Protein AF-A0A378BCH2-F1 (afdb_monomer)

Organism: Klebsiella pneumoniae (NCBI:txid573)

Sequence (113 aa):
MVLPQSVQGNIATLRDGAEINDWAHVVLNYPAHKVILHCSMLVAGGSSRFTVHGDKGSVIKARADQQESQLLAGVVPGSADWGQDDDRWLSMMPRCRPTRRLPRRAISASTIC

Structure (mmCIF, N/CA/C/O backbone):
data_AF-A0A378BCH2-F1
#
_entry.id   AF-A0A378BCH2-F1
#
loop_
_atom_site.group_PDB
_atom_site.id
_atom_site.type_symbol
_atom_site.label_atom_id
_atom_site.label_alt_id
_atom_site.label_comp_id
_atom_site.label_asym_id
_atom_site.label_entity_id
_atom_site.label_seq_id
_atom_site.pdbx_PDB_ins_code
_atom_site.Cartn_x
_atom_site.Cartn_y
_atom_site.Cartn_z
_atom_site.occupancy
_atom_site.B_iso_or_equiv
_atom_site.auth_seq_id
_atom_site.auth_comp_id
_atom_site.auth_asym_id
_atom_site.auth_atom_id
_atom_site.pdbx_PDB_model_num
ATOM 1 N N . MET A 1 1 ? 19.287 -4.632 0.135 1.00 61.38 1 MET A N 1
ATOM 2 C CA . MET A 1 1 ? 18.001 -3.907 0.243 1.00 61.38 1 MET A CA 1
ATOM 3 C C . MET A 1 1 ? 18.139 -2.909 1.380 1.00 61.38 1 MET A C 1
ATOM 5 O O . MET A 1 1 ? 18.570 -3.322 2.447 1.00 61.38 1 MET A O 1
ATOM 9 N N . VAL A 1 2 ? 17.902 -1.618 1.141 1.00 80.94 2 VAL A N 1
ATOM 10 C CA . VAL A 1 2 ? 18.081 -0.570 2.166 1.00 80.94 2 VAL A CA 1
ATOM 11 C C . VAL A 1 2 ? 16.784 -0.429 2.965 1.00 80.94 2 VAL A C 1
ATOM 13 O O . VAL A 1 2 ? 15.703 -0.466 2.380 1.00 80.94 2 VAL A O 1
ATOM 16 N N . LEU A 1 3 ? 16.890 -0.302 4.288 1.00 92.56 3 LEU A N 1
ATOM 17 C CA . LEU A 1 3 ? 15.755 -0.062 5.184 1.00 92.56 3 LEU A CA 1
ATOM 18 C C . LEU A 1 3 ? 15.354 1.426 5.175 1.00 92.56 3 LEU A C 1
ATOM 20 O O . LEU A 1 3 ? 16.197 2.281 4.893 1.00 92.56 3 LEU A O 1
ATOM 24 N N . PRO A 1 4 ? 14.089 1.762 5.478 1.00 95.94 4 PRO A N 1
ATOM 25 C CA . PRO A 1 4 ? 13.696 3.153 5.670 1.00 95.94 4 PRO A CA 1
ATOM 26 C C . PRO A 1 4 ? 14.422 3.761 6.881 1.00 95.94 4 PRO A C 1
ATOM 28 O O . PRO A 1 4 ? 14.694 3.075 7.863 1.00 95.94 4 PRO A O 1
ATOM 31 N N . GLN A 1 5 ? 14.704 5.063 6.826 1.00 97.69 5 GLN A N 1
ATOM 32 C CA . GLN A 1 5 ? 15.275 5.829 7.941 1.00 97.69 5 GLN A CA 1
ATOM 33 C C . GLN A 1 5 ? 14.270 6.017 9.080 1.00 97.69 5 GLN A C 1
ATOM 35 O O . GLN A 1 5 ? 14.654 6.090 10.242 1.00 97.69 5 GLN A O 1
ATOM 40 N N . SER A 1 6 ? 12.983 6.118 8.749 1.00 97.81 6 SER A N 1
ATOM 41 C CA . SER A 1 6 ? 11.902 6.154 9.730 1.00 97.81 6 SER A CA 1
ATOM 42 C C . SER A 1 6 ? 10.594 5.650 9.131 1.00 97.81 6 SER A C 1
ATOM 44 O O . SER A 1 6 ? 10.398 5.660 7.911 1.00 97.81 6 SER A O 1
ATOM 46 N N .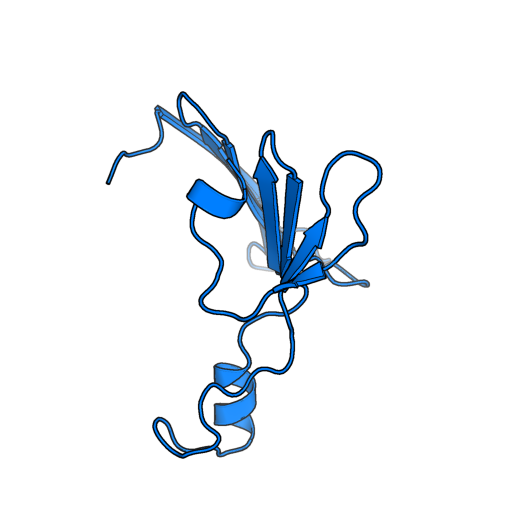 VAL A 1 7 ? 9.692 5.221 10.010 1.00 97.94 7 VAL A N 1
ATOM 47 C CA . VAL A 1 7 ? 8.334 4.796 9.671 1.00 97.94 7 VAL A CA 1
ATOM 48 C C . VAL A 1 7 ? 7.367 5.621 10.507 1.00 97.94 7 VAL A C 1
ATOM 50 O O . VAL A 1 7 ? 7.515 5.703 11.724 1.00 97.94 7 VAL A O 1
ATOM 53 N N . GLN A 1 8 ? 6.396 6.249 9.854 1.00 98.19 8 GLN A N 1
ATOM 54 C CA . GLN A 1 8 ? 5.311 6.987 10.500 1.00 98.19 8 GLN A CA 1
ATOM 55 C C . GLN A 1 8 ? 4.001 6.311 10.124 1.00 98.19 8 GLN A C 1
ATOM 57 O O . GLN A 1 8 ? 3.733 6.138 8.940 1.00 98.19 8 GLN A O 1
ATOM 62 N N . GLY A 1 9 ? 3.206 5.907 11.108 1.00 97.69 9 GLY A N 1
ATOM 63 C CA . GLY A 1 9 ? 1.960 5.185 10.877 1.00 97.69 9 GLY A CA 1
ATOM 64 C C . GLY A 1 9 ? 0.813 5.786 11.669 1.00 97.69 9 GLY A C 1
ATOM 65 O O . GLY A 1 9 ? 0.971 6.093 12.847 1.00 97.69 9 GLY A O 1
ATOM 66 N N . ASN A 1 10 ? -0.336 5.918 11.018 1.00 98.19 10 ASN A N 1
ATOM 67 C CA . ASN A 1 10 ? -1.623 6.124 11.662 1.00 98.19 10 ASN A CA 1
ATOM 68 C C . ASN A 1 10 ? -2.519 4.927 11.323 1.00 98.19 10 ASN A C 1
ATOM 70 O O . ASN A 1 10 ? -2.577 4.505 10.167 1.00 98.19 10 ASN A O 1
ATOM 74 N N . ILE A 1 11 ? -3.176 4.367 12.332 1.00 97.88 11 ILE A N 1
ATOM 75 C CA . ILE A 1 11 ? -4.055 3.204 12.229 1.00 97.88 11 ILE A CA 1
ATOM 76 C C . ILE A 1 11 ? -5.330 3.562 12.984 1.00 97.88 11 ILE A C 1
ATOM 78 O O . ILE A 1 11 ? -5.254 4.112 14.082 1.00 97.88 11 ILE A O 1
ATOM 82 N N . ALA A 1 12 ? -6.483 3.273 12.390 1.00 97.75 12 ALA A N 1
ATOM 83 C CA . ALA A 1 12 ? -7.767 3.643 12.957 1.00 97.75 12 ALA A CA 1
ATOM 84 C C . ALA A 1 12 ? -8.855 2.610 12.646 1.00 97.75 12 ALA A C 1
ATOM 86 O O . ALA A 1 12 ? -8.750 1.818 11.704 1.00 97.75 12 ALA A O 1
ATOM 87 N N . THR A 1 13 ? -9.922 2.694 13.435 1.00 98.19 13 THR A N 1
ATOM 88 C CA . THR A 1 13 ? -11.209 2.040 13.206 1.00 98.19 13 THR A CA 1
ATOM 89 C C . THR A 1 13 ? -12.216 3.132 12.867 1.00 98.19 13 THR A C 1
ATOM 91 O O . THR A 1 13 ? -12.484 3.990 13.708 1.00 98.19 13 THR A O 1
ATOM 94 N N . LEU A 1 14 ? -12.710 3.158 11.628 1.00 97.19 14 LEU A N 1
ATOM 95 C CA . LEU A 1 14 ? -13.516 4.266 11.103 1.00 97.19 14 LEU A CA 1
ATOM 96 C C . LEU A 1 14 ? -14.947 3.886 10.721 1.00 97.19 14 LEU A C 1
ATOM 98 O O . LEU A 1 14 ? -15.805 4.768 10.704 1.00 97.19 14 LEU A O 1
ATOM 102 N N . ARG A 1 15 ? -15.233 2.623 10.379 1.00 96.75 15 ARG A N 1
ATOM 103 C CA . ARG A 1 15 ? -16.620 2.201 10.131 1.00 96.75 15 ARG A CA 1
ATOM 104 C C . ARG A 1 15 ? -17.404 2.158 11.437 1.00 96.75 15 ARG A C 1
ATOM 106 O O . ARG A 1 15 ? -16.884 1.754 12.475 1.00 96.75 15 ARG A O 1
ATOM 113 N N . ASP A 1 16 ? -18.679 2.518 11.350 1.00 96.38 16 ASP A N 1
ATOM 114 C CA . ASP A 1 16 ? -19.597 2.373 12.475 1.00 96.38 16 ASP A CA 1
ATOM 115 C C . ASP A 1 16 ? -19.730 0.895 12.873 1.00 96.38 16 ASP A C 1
ATOM 117 O O . ASP A 1 16 ? -19.829 0.014 12.014 1.00 96.38 16 ASP A O 1
ATOM 121 N N . GLY A 1 17 ? -19.665 0.627 14.176 1.00 96.31 17 GLY A N 1
ATOM 122 C CA . GLY A 1 17 ? -19.687 -0.725 14.736 1.00 96.31 17 GLY A CA 1
ATOM 123 C C . GLY A 1 17 ? -18.485 -1.619 14.395 1.00 96.31 17 GLY A C 1
ATOM 124 O O . GLY A 1 17 ? -18.553 -2.820 14.646 1.00 96.31 17 GLY A O 1
ATOM 125 N N . ALA A 1 18 ? -17.392 -1.101 13.820 1.00 95.44 18 ALA A N 1
ATOM 126 C CA . ALA A 1 18 ? -16.216 -1.929 13.556 1.00 95.44 18 ALA A CA 1
ATOM 127 C C . ALA A 1 18 ? -15.463 -2.294 14.848 1.00 95.44 18 ALA A C 1
ATOM 129 O O . ALA A 1 18 ? -15.164 -1.446 15.683 1.00 95.44 18 ALA A O 1
ATOM 130 N N . GLU A 1 19 ? -15.112 -3.574 14.978 1.00 96.56 19 GLU A N 1
ATOM 131 C CA . GLU A 1 19 ? -14.384 -4.118 16.138 1.00 96.56 19 GLU A CA 1
ATOM 132 C C . GLU A 1 19 ? -12.866 -4.200 15.911 1.00 96.56 19 GLU A C 1
ATOM 134 O O . GLU A 1 19 ? -12.094 -4.408 16.847 1.00 96.56 19 GLU A O 1
ATOM 139 N N . ILE A 1 20 ? -12.424 -4.038 14.662 1.00 96.56 20 ILE A N 1
ATOM 140 C CA . ILE A 1 20 ? -11.021 -4.126 14.249 1.00 96.56 20 ILE A CA 1
ATOM 141 C C . ILE A 1 20 ? -10.630 -2.921 13.397 1.00 96.56 20 ILE A C 1
ATOM 143 O O . ILE A 1 20 ? -11.474 -2.331 12.720 1.00 96.56 20 ILE A O 1
ATOM 147 N N . ASN A 1 21 ? -9.332 -2.609 13.391 1.00 97.12 21 ASN A N 1
ATOM 148 C CA . ASN A 1 21 ? -8.772 -1.563 12.539 1.00 97.12 21 ASN A CA 1
ATOM 149 C C . ASN A 1 21 ? -9.099 -1.842 11.067 1.00 97.12 21 ASN A C 1
ATOM 151 O O . ASN A 1 21 ? -8.818 -2.924 10.550 1.00 97.12 21 ASN A O 1
ATOM 155 N N . ASP A 1 22 ? -9.648 -0.845 10.388 1.00 96.75 22 ASP A N 1
ATOM 156 C CA . ASP A 1 22 ? -10.100 -0.930 8.997 1.00 96.75 22 ASP A CA 1
ATOM 157 C C . ASP A 1 22 ? -9.534 0.192 8.116 1.00 96.75 22 ASP A C 1
ATOM 159 O O . ASP A 1 22 ? -9.889 0.327 6.939 1.00 96.75 22 ASP A O 1
ATOM 163 N N . TRP A 1 23 ? -8.621 0.976 8.687 1.00 97.75 23 TRP A N 1
ATOM 164 C CA . TRP A 1 23 ? -7.941 2.079 8.040 1.00 97.75 23 TRP A CA 1
ATOM 165 C C . TRP A 1 23 ? -6.484 2.159 8.501 1.00 97.75 23 TRP A C 1
ATOM 167 O O . TRP A 1 23 ? -6.186 2.071 9.696 1.00 97.75 23 TRP A O 1
ATOM 177 N N . ALA A 1 24 ? -5.564 2.373 7.559 1.00 98.00 24 ALA A N 1
ATOM 178 C CA . ALA A 1 24 ? -4.180 2.698 7.876 1.00 98.00 24 ALA A CA 1
ATOM 179 C C . ALA A 1 24 ? -3.544 3.632 6.840 1.00 98.00 24 ALA A C 1
ATOM 181 O O . ALA A 1 24 ? -3.816 3.573 5.636 1.00 98.00 24 ALA A O 1
ATOM 182 N N . HIS A 1 25 ? -2.630 4.471 7.314 1.00 98.06 25 HIS A N 1
ATOM 183 C CA . HIS A 1 25 ? -1.771 5.314 6.496 1.00 98.06 25 HIS A CA 1
ATOM 184 C C . HIS A 1 25 ? -0.350 5.274 7.051 1.00 98.06 25 HIS A C 1
ATOM 186 O O . HIS A 1 25 ? -0.101 5.714 8.173 1.00 98.06 25 HIS A O 1
ATOM 192 N N . VAL A 1 26 ? 0.581 4.736 6.268 1.00 98.38 26 VAL A N 1
ATOM 193 C CA . VAL A 1 26 ? 1.968 4.521 6.680 1.00 98.38 26 VAL A CA 1
ATOM 194 C C . VAL A 1 26 ? 2.911 5.164 5.675 1.00 98.38 26 VAL A C 1
ATOM 196 O O . VAL A 1 26 ? 2.867 4.863 4.485 1.00 98.38 26 VAL A O 1
ATOM 199 N N . VAL A 1 27 ?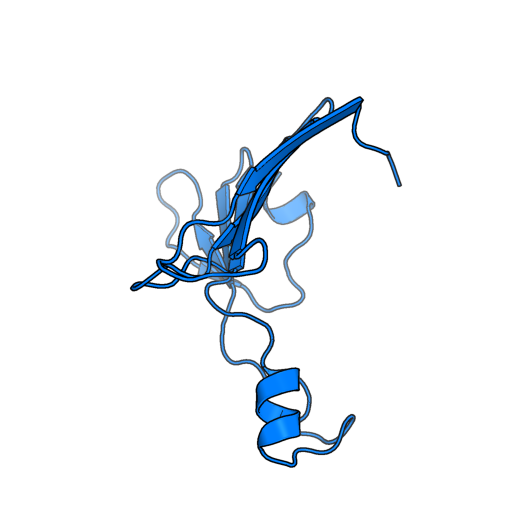 3.800 6.018 6.166 1.00 98.25 27 VAL A N 1
ATOM 200 C CA . VAL A 1 27 ? 4.855 6.667 5.391 1.00 98.25 27 VAL A CA 1
ATOM 201 C C . VAL A 1 27 ? 6.198 6.058 5.777 1.00 98.25 27 VAL A C 1
ATOM 203 O O . VAL A 1 27 ? 6.633 6.150 6.927 1.00 98.25 27 VAL A O 1
ATOM 206 N N . LEU A 1 28 ? 6.871 5.450 4.802 1.00 97.88 28 LEU A N 1
ATOM 207 C CA . LEU A 1 28 ? 8.247 4.981 4.926 1.00 97.88 28 LEU A CA 1
ATOM 208 C C . LEU A 1 28 ? 9.185 6.035 4.333 1.00 97.88 28 LEU A C 1
ATOM 210 O O . LEU A 1 28 ? 9.124 6.371 3.144 1.00 97.88 28 LEU A O 1
ATOM 214 N N . ASN A 1 29 ? 10.064 6.563 5.177 1.00 97.25 29 ASN A N 1
ATOM 215 C CA . ASN A 1 29 ? 10.988 7.623 4.817 1.00 97.25 29 ASN A CA 1
ATOM 216 C C . ASN A 1 29 ? 12.322 7.043 4.353 1.00 97.25 29 ASN A C 1
ATOM 218 O O . ASN A 1 29 ? 13.093 6.552 5.171 1.00 97.25 29 ASN A O 1
ATOM 222 N N . TYR A 1 30 ? 12.632 7.166 3.064 1.00 96.25 30 TYR A N 1
ATOM 223 C CA . TYR A 1 30 ? 13.972 6.907 2.536 1.00 96.25 30 TYR A CA 1
ATOM 224 C C . TYR A 1 30 ? 14.704 8.235 2.273 1.00 96.25 30 TYR A C 1
ATOM 226 O O . TYR A 1 30 ? 14.047 9.284 2.201 1.00 96.25 30 TYR A O 1
ATOM 234 N N . PRO A 1 31 ? 16.043 8.211 2.104 1.00 94.88 31 PRO A N 1
ATOM 235 C CA . PRO A 1 31 ? 16.812 9.418 1.802 1.00 94.88 31 PRO A CA 1
ATOM 236 C C . PRO A 1 31 ? 16.417 10.074 0.472 1.00 94.88 31 PRO A C 1
ATOM 238 O O . PRO A 1 31 ? 16.316 11.291 0.392 1.00 94.88 31 PRO A O 1
ATOM 241 N N . ALA A 1 32 ? 16.181 9.265 -0.568 1.00 93.06 32 ALA A N 1
ATOM 242 C CA . ALA A 1 32 ? 15.970 9.741 -1.942 1.00 93.06 32 ALA A CA 1
ATOM 243 C C . ALA A 1 32 ? 14.517 9.634 -2.437 1.00 93.06 32 ALA A C 1
ATOM 245 O O . ALA A 1 32 ? 14.203 10.107 -3.523 1.00 93.06 32 ALA A O 1
ATOM 246 N N . HIS A 1 33 ? 13.633 8.978 -1.683 1.00 94.25 33 HIS A N 1
ATOM 247 C CA . HIS A 1 33 ? 12.233 8.796 -2.063 1.00 94.25 33 HIS A CA 1
ATOM 248 C C . HIS A 1 33 ? 11.356 8.556 -0.832 1.00 94.25 33 HIS A C 1
ATOM 250 O O . HIS A 1 33 ? 11.844 8.374 0.285 1.00 94.25 33 HIS A O 1
ATOM 256 N N . LYS A 1 34 ? 10.040 8.553 -1.037 1.00 96.19 34 LYS A N 1
ATOM 257 C CA . LYS A 1 34 ? 9.044 8.236 -0.012 1.00 96.19 34 LYS A CA 1
ATOM 258 C C . LYS A 1 34 ? 8.141 7.131 -0.528 1.00 96.19 34 LYS A C 1
ATOM 260 O O . LYS A 1 34 ? 7.801 7.119 -1.708 1.00 96.19 34 LYS A O 1
ATOM 265 N N . VAL A 1 35 ? 7.760 6.219 0.358 1.00 97.12 35 VAL A N 1
ATOM 266 C CA . VAL A 1 35 ? 6.765 5.185 0.061 1.00 97.12 35 VAL A CA 1
ATOM 267 C C . VAL A 1 35 ? 5.588 5.394 0.995 1.00 97.12 35 VAL A C 1
ATOM 269 O O . VAL A 1 35 ? 5.773 5.494 2.205 1.00 97.12 35 VAL A O 1
ATOM 272 N N . ILE A 1 36 ? 4.388 5.474 0.428 1.00 97.62 36 ILE A N 1
ATOM 273 C CA . ILE A 1 36 ? 3.145 5.625 1.179 1.00 97.62 36 ILE A CA 1
ATOM 274 C C . ILE A 1 36 ? 2.332 4.352 0.979 1.00 97.62 36 ILE A C 1
ATOM 276 O O . ILE A 1 36 ? 2.015 3.981 -0.152 1.00 97.62 36 ILE A O 1
ATOM 280 N N . LEU A 1 37 ? 2.010 3.683 2.079 1.00 97.19 37 LEU A N 1
ATOM 281 C CA . LEU A 1 37 ? 1.087 2.559 2.117 1.00 97.19 37 LEU A CA 1
ATOM 282 C C . LEU A 1 37 ? -0.224 3.055 2.712 1.00 97.19 37 LEU A C 1
ATOM 284 O O . LEU A 1 37 ? -0.242 3.624 3.802 1.00 97.19 37 LEU A O 1
ATOM 288 N N . HIS A 1 38 ? -1.317 2.848 1.991 1.00 96.31 38 HIS A N 1
ATOM 289 C CA . HIS A 1 38 ? -2.637 3.262 2.435 1.00 96.31 38 HIS A CA 1
ATOM 290 C C . HIS A 1 38 ? -3.649 2.145 2.207 1.00 96.31 38 HIS A C 1
ATOM 292 O O . HIS A 1 38 ? -3.675 1.540 1.133 1.00 96.31 38 HIS A O 1
ATOM 298 N N . CYS A 1 39 ? -4.483 1.891 3.209 1.00 94.69 39 CYS A N 1
ATOM 299 C CA . CYS A 1 39 ? -5.638 1.014 3.103 1.00 94.69 39 CYS A CA 1
ATOM 300 C C . CYS A 1 39 ? -6.826 1.618 3.854 1.00 94.69 39 CYS A C 1
ATOM 302 O O . CYS A 1 39 ? -6.665 2.343 4.836 1.00 94.69 39 CYS A O 1
ATOM 304 N N . SER A 1 40 ? -8.024 1.341 3.351 1.00 95.69 40 SER A N 1
ATOM 305 C CA . SER A 1 40 ? -9.277 1.795 3.940 1.00 95.69 40 SER A CA 1
ATOM 306 C C . SER A 1 40 ? -10.417 0.925 3.424 1.00 95.69 40 SER A C 1
ATOM 308 O O . SER A 1 40 ? -10.464 0.610 2.234 1.00 95.69 40 SER A O 1
ATOM 310 N N . MET A 1 41 ? -11.348 0.565 4.306 1.00 94.81 41 MET A N 1
ATOM 311 C CA . MET A 1 41 ? -12.594 -0.122 3.940 1.00 94.81 41 MET A CA 1
ATOM 312 C C . MET A 1 41 ? -13.723 0.841 3.524 1.00 94.81 41 MET A C 1
ATOM 314 O O . MET A 1 41 ? -14.827 0.395 3.226 1.00 94.81 41 MET A O 1
ATOM 318 N N . LEU A 1 42 ? -13.462 2.153 3.479 1.00 93.56 42 LEU A N 1
ATOM 319 C CA . LEU A 1 42 ? -14.431 3.207 3.143 1.00 93.56 42 LEU A CA 1
ATOM 320 C C . LEU A 1 42 ? -14.076 3.948 1.837 1.00 93.56 42 LEU A C 1
ATOM 322 O O . LEU A 1 42 ? -14.241 5.161 1.730 1.00 93.56 42 LEU A O 1
ATOM 326 N N . VAL A 1 43 ? -13.561 3.237 0.827 1.00 90.69 43 VAL A N 1
ATOM 327 C CA . VAL A 1 43 ? -13.149 3.824 -0.466 1.00 90.69 43 VAL A CA 1
ATOM 328 C C . VAL A 1 43 ? -14.141 3.460 -1.574 1.00 90.69 43 VAL A C 1
ATOM 330 O O . VAL A 1 43 ? -13.959 2.476 -2.285 1.00 90.69 43 VAL A O 1
ATOM 333 N N . ALA A 1 44 ? -15.186 4.274 -1.752 1.00 87.56 44 ALA A N 1
ATOM 334 C CA . ALA A 1 44 ? -16.278 3.985 -2.692 1.00 87.56 44 ALA A CA 1
ATOM 335 C C . ALA A 1 44 ? -15.845 3.907 -4.173 1.00 87.56 44 ALA A C 1
ATOM 337 O O . ALA A 1 44 ? -16.350 3.078 -4.921 1.00 87.56 44 ALA A O 1
ATOM 338 N N . GLY A 1 45 ? -14.907 4.758 -4.602 1.00 79.62 45 GLY A N 1
ATOM 339 C CA . GLY A 1 45 ? -14.422 4.809 -5.992 1.00 79.62 45 GLY A CA 1
ATOM 340 C C . GLY A 1 45 ? -13.203 3.928 -6.282 1.00 79.62 45 GLY A C 1
ATOM 341 O O . GLY A 1 45 ? -12.656 3.990 -7.382 1.00 79.62 45 GLY A O 1
ATOM 342 N N . GLY A 1 46 ? -12.746 3.150 -5.296 1.00 82.38 46 GLY A N 1
ATOM 343 C CA . GLY A 1 46 ? -11.433 2.508 -5.328 1.00 82.38 46 GLY A CA 1
ATOM 344 C C . GLY A 1 46 ? -10.267 3.509 -5.327 1.00 82.38 46 GLY A C 1
ATOM 345 O O . GLY A 1 46 ? -10.440 4.727 -5.270 1.00 82.38 46 GLY A O 1
ATOM 346 N N . SER A 1 47 ? -9.049 2.980 -5.370 1.00 86.69 47 SER A N 1
ATOM 347 C CA . SER A 1 47 ? -7.817 3.753 -5.528 1.00 86.69 47 SER A CA 1
ATOM 348 C C . SER A 1 47 ? -6.858 3.003 -6.447 1.00 86.69 47 SER A C 1
ATOM 350 O O . SER A 1 47 ? -6.934 1.780 -6.575 1.00 86.69 47 SER A O 1
ATOM 352 N N . SER A 1 48 ? -5.952 3.730 -7.106 1.00 90.38 48 SER A N 1
ATOM 353 C CA . SER A 1 48 ? -4.884 3.093 -7.878 1.00 90.38 48 SER A CA 1
ATOM 354 C C . SER A 1 48 ? -4.070 2.175 -6.972 1.00 90.38 48 SER A C 1
ATOM 356 O O . SER A 1 48 ? -3.521 2.625 -5.966 1.00 90.38 48 SER A O 1
ATOM 358 N N . ARG A 1 49 ? -3.941 0.900 -7.351 1.00 91.69 49 ARG A 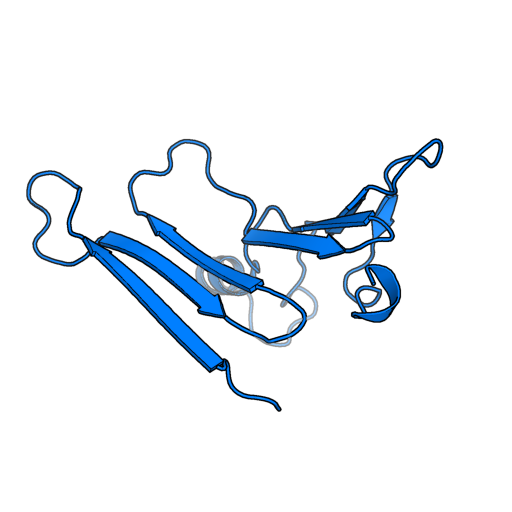N 1
ATOM 359 C CA . ARG A 1 49 ? -3.165 -0.083 -6.587 1.00 91.69 49 ARG A CA 1
ATOM 360 C C . ARG A 1 49 ? -1.713 0.340 -6.376 1.00 91.69 49 ARG A C 1
ATOM 362 O O . ARG A 1 49 ? -1.167 0.092 -5.298 1.00 91.69 49 ARG A O 1
ATOM 369 N N . PHE A 1 50 ? -1.106 0.933 -7.404 1.00 92.19 50 PHE A N 1
ATOM 370 C CA . PHE A 1 50 ? 0.227 1.521 -7.343 1.00 92.19 50 PHE A CA 1
ATOM 371 C C . PHE A 1 50 ? 0.278 2.818 -8.136 1.00 92.19 50 PHE A C 1
ATOM 373 O O . PHE A 1 50 ? -0.177 2.873 -9.279 1.00 92.19 50 PHE A O 1
ATOM 380 N N . THR A 1 51 ? 0.931 3.814 -7.554 1.00 93.38 51 THR A N 1
ATOM 381 C CA . THR A 1 51 ? 1.294 5.058 -8.223 1.00 93.38 51 THR A CA 1
ATOM 382 C C . THR A 1 51 ? 2.746 5.358 -7.888 1.00 93.38 51 THR A C 1
ATOM 384 O O . THR A 1 51 ? 3.113 5.420 -6.716 1.00 93.38 51 THR A O 1
ATOM 387 N N . VAL A 1 52 ? 3.577 5.520 -8.912 1.00 93.94 52 VAL A N 1
ATOM 388 C CA . VAL A 1 52 ? 4.998 5.841 -8.767 1.00 93.94 52 VAL A CA 1
ATOM 389 C C . VAL A 1 52 ? 5.283 7.095 -9.570 1.00 93.94 52 VAL A C 1
ATOM 391 O O . VAL A 1 52 ? 4.941 7.163 -10.749 1.00 93.94 52 VAL A O 1
ATOM 394 N N . HIS A 1 53 ? 5.919 8.071 -8.937 1.00 92.75 53 HIS A N 1
ATOM 395 C CA . HIS A 1 53 ? 6.331 9.318 -9.564 1.00 92.75 53 HIS A CA 1
ATOM 396 C C . HIS A 1 53 ? 7.854 9.420 -9.531 1.00 92.75 53 HIS A C 1
ATOM 398 O O . HIS A 1 53 ? 8.470 9.161 -8.499 1.00 92.75 53 HIS A O 1
ATOM 404 N N . GLY A 1 54 ? 8.436 9.815 -10.654 1.00 89.56 54 GLY A N 1
ATOM 405 C CA . GLY A 1 54 ? 9.839 10.177 -10.785 1.00 89.56 54 GLY A CA 1
ATOM 406 C C . GLY A 1 54 ? 9.984 11.442 -11.622 1.00 89.56 54 GLY A C 1
ATOM 407 O O . GLY A 1 54 ? 9.004 12.028 -12.088 1.00 89.56 54 GLY A O 1
ATOM 408 N N . ASP A 1 55 ? 11.221 11.872 -11.812 1.00 86.38 55 ASP A N 1
ATOM 409 C CA . ASP A 1 55 ? 11.571 13.065 -12.585 1.00 86.38 55 ASP A CA 1
ATOM 410 C C . ASP A 1 55 ? 11.187 12.948 -14.074 1.00 86.38 55 ASP A C 1
ATOM 412 O O . ASP A 1 55 ? 10.850 13.947 -14.713 1.00 86.38 55 ASP A O 1
ATOM 416 N N . LYS A 1 56 ? 11.175 11.727 -14.623 1.00 85.56 56 LYS A N 1
ATOM 417 C CA . LYS A 1 56 ? 10.857 11.439 -16.033 1.00 85.56 56 LYS A CA 1
ATOM 418 C C . LYS A 1 56 ? 9.405 11.054 -16.279 1.00 85.56 56 LYS A C 1
ATOM 420 O O . LYS A 1 56 ? 9.023 10.837 -17.432 1.00 85.56 56 LYS A O 1
ATOM 425 N N . GLY A 1 57 ? 8.577 10.985 -15.239 1.00 8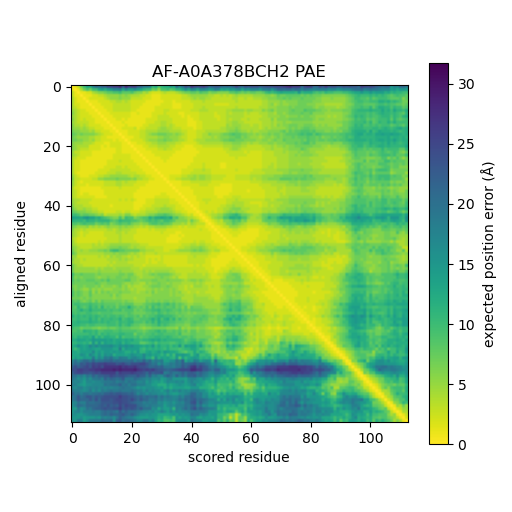7.75 57 GLY A N 1
ATOM 426 C CA . GLY A 1 57 ? 7.152 10.728 -15.388 1.00 87.75 57 GLY A CA 1
ATOM 427 C C . GLY A 1 57 ? 6.524 9.966 -14.238 1.00 87.75 57 GLY A C 1
ATOM 428 O O . GLY A 1 57 ? 7.052 9.866 -13.138 1.00 87.75 57 GLY A O 1
ATOM 429 N N . SER A 1 58 ? 5.326 9.460 -14.494 1.00 88.06 58 SER A N 1
ATOM 430 C CA . SER A 1 58 ? 4.515 8.732 -13.528 1.00 88.06 58 SER A CA 1
ATOM 431 C C . SER A 1 58 ? 4.029 7.423 -14.118 1.00 88.06 58 SER A C 1
ATOM 433 O O . SER A 1 58 ? 3.742 7.344 -15.313 1.00 88.06 58 SER A O 1
ATOM 435 N N . VAL A 1 59 ? 3.914 6.405 -13.276 1.00 90.25 59 VAL A N 1
ATOM 436 C CA . VAL A 1 59 ? 3.368 5.103 -13.642 1.00 90.25 59 VAL A CA 1
ATOM 437 C C . VAL A 1 59 ? 2.262 4.719 -12.671 1.00 90.25 59 VAL A C 1
ATOM 439 O O . VAL A 1 59 ? 2.436 4.813 -11.459 1.00 90.25 59 VAL A O 1
ATOM 442 N N . ILE A 1 60 ? 1.124 4.294 -13.218 1.00 90.12 60 ILE A N 1
ATOM 443 C CA . ILE A 1 60 ? -0.076 3.930 -12.463 1.00 90.12 60 ILE A CA 1
ATOM 444 C C . ILE A 1 60 ? -0.489 2.497 -12.821 1.00 90.12 60 ILE A C 1
ATOM 446 O O . ILE A 1 60 ? -0.651 2.178 -14.002 1.00 90.12 60 ILE A O 1
ATOM 450 N N . LYS A 1 61 ? -0.696 1.650 -11.807 1.00 88.94 61 LYS A N 1
ATOM 451 C CA . LYS A 1 61 ? -1.487 0.409 -11.898 1.00 88.94 61 LYS A CA 1
ATOM 452 C C . LYS A 1 61 ? -2.810 0.660 -11.210 1.00 88.94 61 LYS A C 1
ATOM 454 O O . LYS A 1 61 ? -2.821 1.012 -10.031 1.00 88.94 61 LYS A O 1
ATOM 459 N N . ALA A 1 62 ? -3.905 0.468 -11.931 1.00 88.31 62 ALA A N 1
ATOM 460 C CA . ALA A 1 62 ? -5.227 0.733 -11.391 1.00 88.31 62 ALA A CA 1
ATOM 461 C C . ALA A 1 62 ? -5.675 -0.395 -10.454 1.00 88.31 62 ALA A C 1
ATOM 463 O O . ALA A 1 62 ? -6.065 -0.133 -9.321 1.00 88.31 62 ALA A O 1
ATOM 464 N N . ARG A 1 63 ? -5.571 -1.649 -10.900 1.00 87.62 63 ARG A N 1
ATOM 465 C CA . ARG A 1 63 ? -6.171 -2.821 -10.249 1.00 87.62 63 ARG A CA 1
ATOM 466 C C . ARG A 1 63 ? -5.141 -3.690 -9.530 1.00 87.62 63 ARG A C 1
ATOM 468 O O . ARG A 1 63 ? -3.958 -3.712 -9.883 1.00 87.62 63 ARG A O 1
ATOM 475 N N . ALA A 1 64 ? -5.602 -4.429 -8.525 1.00 86.25 64 ALA A N 1
ATOM 476 C CA . ALA A 1 64 ? -4.831 -5.507 -7.913 1.00 86.25 64 ALA A CA 1
ATOM 477 C C . ALA A 1 64 ? -4.534 -6.633 -8.924 1.00 86.25 64 ALA A C 1
ATOM 479 O O . ALA A 1 64 ? -5.052 -6.635 -10.042 1.00 86.25 64 ALA A O 1
ATOM 480 N N . ASP A 1 65 ? -3.653 -7.552 -8.537 1.00 86.88 65 ASP A N 1
ATOM 481 C CA . ASP A 1 65 ? -3.415 -8.774 -9.304 1.00 86.88 65 ASP A CA 1
ATOM 482 C C . ASP A 1 65 ? -4.668 -9.671 -9.268 1.00 86.88 65 ASP A C 1
ATOM 484 O O . ASP A 1 65 ? -5.387 -9.701 -8.271 1.00 86.88 65 ASP A O 1
ATOM 488 N N . GLN A 1 66 ? -4.951 -10.361 -10.374 1.00 88.69 66 GLN A N 1
ATOM 489 C CA . GLN A 1 66 ? -6.192 -11.120 -10.556 1.00 88.69 66 GLN A CA 1
ATOM 490 C C . GLN A 1 66 ? -6.117 -12.562 -10.039 1.00 88.69 66 GLN A C 1
ATOM 492 O O . GLN A 1 66 ? -7.120 -13.265 -10.111 1.00 88.69 66 GLN A O 1
ATOM 497 N N . GLN A 1 67 ? -4.971 -13.029 -9.533 1.00 88.88 67 GLN A N 1
ATOM 498 C CA . GLN A 1 67 ? -4.782 -14.427 -9.126 1.00 88.88 67 GLN A CA 1
ATOM 499 C C . GLN A 1 67 ? -5.759 -14.857 -8.030 1.00 88.88 67 GLN A C 1
ATOM 501 O O . GLN A 1 67 ? -6.276 -15.966 -8.085 1.00 88.88 67 GLN A O 1
ATOM 506 N N . GLU A 1 68 ? -6.070 -13.987 -7.067 1.00 88.56 68 GLU A N 1
ATOM 507 C CA . GLU A 1 68 ? -7.0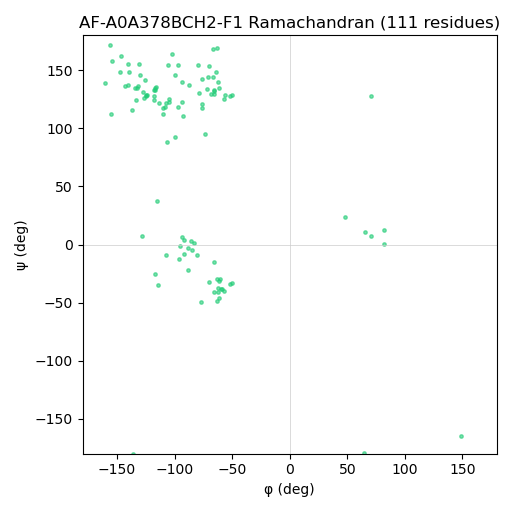73 -14.292 -6.038 1.00 88.56 68 GLU A CA 1
ATOM 5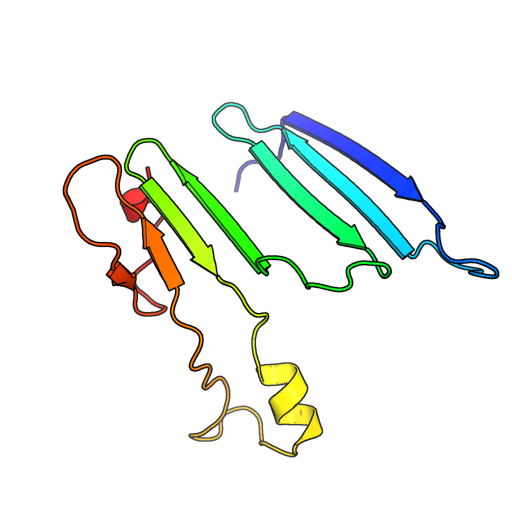08 C C . GLU A 1 68 ? -8.466 -14.493 -6.658 1.00 88.56 68 GLU A C 1
ATOM 510 O O . GLU A 1 68 ? -9.102 -15.522 -6.435 1.00 88.56 68 GLU A O 1
ATOM 515 N N . SER A 1 69 ? -8.904 -13.574 -7.524 1.00 89.56 69 SER A N 1
ATOM 516 C CA . SER A 1 69 ? -10.157 -13.707 -8.282 1.00 89.56 69 SER A CA 1
ATOM 517 C C . SER A 1 69 ? -10.175 -14.965 -9.159 1.00 89.56 69 SER A C 1
ATOM 519 O O . SER A 1 69 ? -11.202 -15.626 -9.283 1.00 89.56 69 SER A O 1
ATOM 521 N N . GLN A 1 70 ? -9.037 -15.314 -9.761 1.00 91.81 70 GLN A N 1
ATOM 522 C CA . GLN A 1 70 ? -8.860 -16.513 -10.579 1.00 91.81 70 GLN A CA 1
ATOM 523 C C . GLN A 1 70 ? -8.983 -17.793 -9.751 1.00 91.81 70 GLN A C 1
ATOM 525 O O . GLN A 1 70 ? -9.649 -18.725 -10.195 1.00 91.81 70 GLN A O 1
ATOM 530 N N . LEU A 1 71 ? -8.417 -17.830 -8.540 1.00 92.94 71 LEU A N 1
ATOM 531 C CA . LEU A 1 71 ? -8.596 -18.950 -7.610 1.00 92.94 71 LEU A CA 1
ATOM 532 C C . LEU A 1 71 ? -10.060 -19.116 -7.220 1.00 92.94 71 LEU A C 1
ATOM 534 O O . LEU A 1 71 ? -10.576 -20.229 -7.264 1.00 92.94 71 LEU A O 1
ATOM 538 N N . LEU A 1 72 ? -10.739 -18.015 -6.887 1.00 91.56 72 LEU A N 1
ATOM 539 C CA . LEU A 1 72 ? -12.170 -18.031 -6.571 1.00 91.56 72 LEU A CA 1
ATOM 540 C C . LEU A 1 72 ? -13.015 -18.514 -7.762 1.00 91.56 72 LEU A C 1
ATOM 542 O O . LEU A 1 72 ? -14.041 -19.160 -7.563 1.00 91.56 72 LEU A O 1
ATOM 546 N N . ALA A 1 73 ? -12.564 -18.252 -8.990 1.00 92.69 73 ALA A N 1
ATOM 547 C CA . ALA A 1 73 ? -13.175 -18.744 -10.224 1.00 92.69 73 ALA A CA 1
ATOM 548 C C . ALA A 1 73 ? -12.743 -20.174 -10.618 1.00 92.69 73 ALA A C 1
ATOM 550 O O . ALA A 1 73 ? -13.182 -20.678 -11.651 1.00 92.69 73 ALA A O 1
ATOM 551 N N . GLY A 1 74 ? -11.893 -20.837 -9.826 1.00 93.44 74 GLY A N 1
ATOM 552 C CA . GLY A 1 74 ? -11.449 -22.216 -10.060 1.00 93.44 74 GLY A CA 1
ATOM 553 C C . GLY A 1 74 ? -10.301 -22.378 -11.063 1.00 93.44 74 GLY A C 1
ATOM 554 O O . GLY A 1 74 ? -10.011 -23.499 -11.481 1.00 93.44 74 GLY A O 1
ATOM 555 N N . VAL A 1 75 ? -9.626 -21.295 -11.458 1.00 93.38 75 VAL A N 1
ATOM 556 C CA . VAL A 1 75 ? -8.433 -21.365 -12.314 1.00 93.38 75 VAL A CA 1
ATOM 557 C C . VAL A 1 75 ? -7.285 -22.001 -11.533 1.00 93.38 75 VAL A C 1
ATOM 559 O O . VAL A 1 75 ? -6.948 -21.582 -10.426 1.00 93.38 75 VAL A O 1
ATOM 562 N N . VAL A 1 76 ? -6.650 -23.004 -12.135 1.00 93.75 76 VAL A N 1
ATOM 563 C CA . VAL A 1 76 ? -5.560 -23.750 -11.499 1.00 93.75 76 VAL A CA 1
ATOM 564 C C . VAL A 1 76 ? -4.252 -22.951 -11.572 1.00 93.75 76 VAL A C 1
ATOM 566 O O . VAL A 1 76 ? -3.868 -22.528 -12.673 1.00 93.75 76 VAL A O 1
ATOM 569 N N . PRO A 1 77 ? -3.522 -22.789 -10.450 1.00 93.12 77 PRO A N 1
ATOM 570 C CA . PRO A 1 77 ? -2.174 -22.235 -10.450 1.00 93.12 77 PRO A CA 1
ATOM 571 C C . PRO A 1 77 ? -1.253 -22.900 -11.474 1.00 93.12 77 PRO A C 1
ATOM 573 O O . PRO A 1 77 ? -1.131 -24.121 -11.516 1.00 93.12 77 PRO A O 1
ATOM 576 N N . GLY A 1 78 ? -0.591 -22.090 -12.302 1.00 89.38 78 GLY A N 1
ATOM 577 C CA . GLY A 1 78 ? 0.337 -22.569 -13.334 1.00 89.38 78 GLY A CA 1
ATOM 578 C C . GLY A 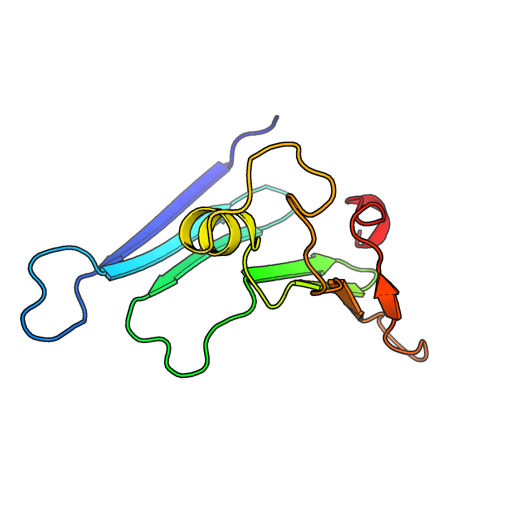1 78 ? -0.309 -23.043 -14.642 1.00 89.38 78 GLY A C 1
ATOM 579 O O . GLY A 1 78 ? 0.416 -23.427 -15.557 1.00 89.38 78 GLY A O 1
ATOM 580 N N . SER A 1 79 ? -1.639 -22.991 -14.770 1.00 92.31 79 SER A N 1
ATOM 581 C CA . SER A 1 79 ? -2.321 -23.166 -16.062 1.00 92.31 79 SER A CA 1
ATOM 582 C C . SER A 1 79 ? -2.016 -22.014 -17.036 1.00 92.31 79 SER A C 1
ATOM 584 O O . SER A 1 79 ? -1.476 -20.980 -16.644 1.00 92.31 79 SER A O 1
ATOM 586 N N . ALA A 1 80 ? -2.378 -22.168 -18.314 1.00 90.25 80 ALA A N 1
ATOM 587 C CA . ALA A 1 80 ? -2.143 -21.141 -19.338 1.00 90.25 80 ALA A CA 1
ATOM 588 C C . ALA A 1 80 ? -2.847 -19.800 -19.034 1.00 90.25 80 ALA A C 1
ATOM 590 O O . ALA A 1 80 ? -2.352 -18.734 -19.408 1.00 90.25 80 ALA A O 1
ATOM 591 N N . ASP A 1 81 ? -3.978 -19.851 -18.329 1.00 86.62 81 ASP A N 1
ATOM 592 C CA . ASP A 1 81 ? -4.777 -18.675 -17.970 1.00 86.62 81 ASP A CA 1
ATOM 593 C C . ASP A 1 81 ? -4.394 -18.076 -16.609 1.00 86.62 81 ASP A C 1
ATOM 595 O O . ASP A 1 81 ? -4.811 -16.966 -16.267 1.00 86.62 81 ASP A O 1
ATOM 599 N N . TRP A 1 82 ? -3.535 -18.761 -15.850 1.00 89.44 82 TRP A N 1
ATOM 600 C CA . TRP A 1 82 ? -3.074 -18.302 -14.547 1.00 89.44 82 TRP A CA 1
ATOM 601 C C . TRP A 1 82 ? -2.236 -17.023 -14.642 1.00 89.44 82 TRP A C 1
ATOM 603 O O . TRP A 1 82 ? -1.294 -16.914 -15.430 1.00 89.44 82 TRP A O 1
ATOM 613 N N . GLY A 1 83 ? -2.551 -16.039 -13.801 1.00 83.69 83 GLY A N 1
ATOM 614 C CA . GLY A 1 83 ? -1.834 -14.767 -13.745 1.00 83.69 83 GLY A CA 1
ATOM 615 C C . GLY A 1 83 ? -2.078 -13.865 -14.958 1.00 83.69 83 GLY A C 1
ATOM 616 O O . GLY A 1 83 ? -1.431 -12.816 -15.078 1.00 83.69 83 GLY A O 1
ATOM 617 N N . GLN A 1 84 ? -3.000 -14.217 -15.862 1.00 85.00 84 GLN A N 1
ATOM 618 C CA . GLN A 1 84 ? -3.465 -13.282 -16.881 1.00 85.00 84 GLN A CA 1
ATOM 619 C C . GLN A 1 84 ? -4.214 -12.114 -16.213 1.00 85.00 84 GLN A C 1
ATOM 621 O O . GLN A 1 84 ? -5.052 -12.278 -15.343 1.00 85.00 84 GLN A O 1
ATOM 626 N N . ASP A 1 85 ? -3.836 -10.902 -16.580 1.00 81.75 85 ASP A N 1
ATOM 627 C CA . ASP A 1 85 ? -4.258 -9.620 -16.000 1.00 81.75 85 ASP A CA 1
ATOM 628 C C . ASP A 1 85 ? -4.059 -8.605 -17.124 1.00 81.75 85 ASP A C 1
ATOM 630 O O . ASP A 1 85 ? -2.947 -8.379 -17.626 1.00 81.75 85 ASP A O 1
ATOM 634 N N . ASP A 1 86 ? -5.200 -8.120 -17.581 1.00 83.00 86 ASP A N 1
ATOM 635 C CA . ASP A 1 86 ? -5.423 -7.218 -18.696 1.00 83.00 86 ASP A CA 1
ATOM 636 C C . ASP A 1 86 ? -5.169 -5.751 -18.310 1.00 83.00 86 ASP A C 1
ATOM 638 O O . ASP A 1 86 ? -5.102 -4.872 -19.177 1.00 83.00 86 ASP A O 1
ATOM 642 N N . ASP A 1 87 ? -4.979 -5.472 -17.019 1.00 81.62 87 ASP A N 1
ATOM 643 C CA . ASP A 1 87 ? -4.681 -4.151 -16.502 1.00 81.62 87 ASP A CA 1
ATOM 644 C C . ASP A 1 87 ? -3.241 -3.741 -16.818 1.00 81.62 87 ASP A C 1
ATOM 646 O O . ASP A 1 87 ? -2.266 -4.064 -16.129 1.00 81.62 87 ASP A O 1
ATOM 650 N N . ARG A 1 88 ? -3.104 -3.002 -17.916 1.00 75.56 88 ARG A N 1
ATOM 651 C CA . ARG A 1 88 ? -1.822 -2.443 -18.340 1.00 75.56 88 ARG A CA 1
ATOM 652 C C . ARG A 1 88 ? -1.463 -1.235 -17.492 1.00 75.56 88 ARG A C 1
ATOM 654 O O . ARG A 1 88 ? -2.299 -0.378 -17.220 1.00 75.56 88 ARG A O 1
ATOM 661 N N . TRP A 1 89 ? -0.180 -1.110 -17.193 1.00 73.00 89 TRP A N 1
ATOM 662 C CA . TRP A 1 89 ? 0.361 0.059 -16.520 1.00 73.00 89 TRP A CA 1
ATOM 663 C C . TRP A 1 89 ? 0.241 1.300 -17.402 1.00 73.00 89 TRP A C 1
ATOM 665 O O . TRP A 1 89 ? 0.598 1.270 -18.584 1.00 73.00 89 TRP A O 1
ATOM 675 N N . LEU A 1 90 ? -0.232 2.402 -16.832 1.00 76.19 90 LEU A N 1
ATOM 676 C CA . LEU A 1 90 ? -0.313 3.686 -17.516 1.00 76.19 90 LEU A CA 1
ATOM 677 C C . LEU A 1 90 ? 0.948 4.494 -17.223 1.00 76.19 90 LEU A C 1
ATOM 679 O O . LEU A 1 90 ? 1.233 4.756 -16.061 1.00 76.19 90 LEU A O 1
ATOM 683 N N . SER A 1 91 ? 1.690 4.899 -18.254 1.00 74.62 91 SER A N 1
ATOM 684 C CA . SER A 1 91 ? 2.850 5.784 -18.125 1.00 74.62 91 SER A CA 1
ATOM 685 C C . SER A 1 91 ? 2.533 7.174 -18.660 1.00 74.62 91 SER A C 1
ATOM 687 O O . SER A 1 91 ? 2.173 7.333 -19.829 1.00 74.62 91 SER A O 1
ATOM 689 N N . MET A 1 92 ? 2.682 8.173 -17.794 1.00 70.69 92 MET A N 1
ATOM 690 C CA . MET A 1 92 ? 2.489 9.588 -18.083 1.00 70.69 92 MET A CA 1
ATOM 691 C C . MET A 1 92 ? 3.850 10.291 -18.054 1.00 70.69 92 MET A C 1
ATOM 693 O O . MET A 1 92 ? 4.520 10.292 -17.027 1.00 70.69 92 MET A O 1
ATOM 697 N N . MET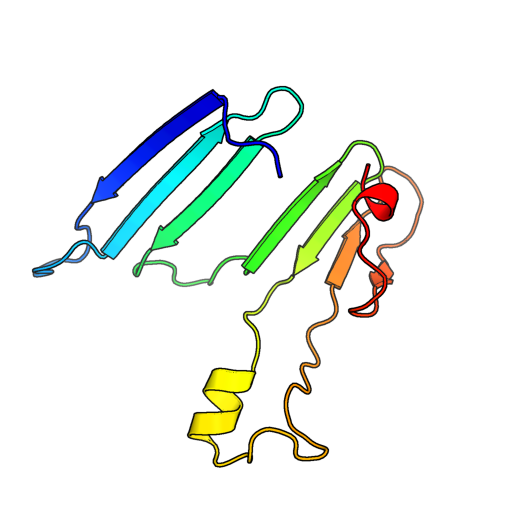 A 1 93 ? 4.279 10.863 -19.179 1.00 64.31 93 MET A N 1
ATOM 698 C CA . MET A 1 93 ? 5.570 11.555 -19.307 1.00 64.31 93 MET A CA 1
ATOM 699 C C . MET A 1 93 ? 5.389 13.079 -19.191 1.00 64.31 93 MET A C 1
ATOM 701 O O . MET A 1 93 ? 4.370 13.599 -19.653 1.00 64.31 93 MET A O 1
ATOM 705 N N . PRO A 1 94 ? 6.350 13.826 -18.616 1.00 51.12 94 PRO A N 1
ATOM 706 C CA . PRO A 1 94 ? 6.247 15.269 -18.501 1.00 51.12 94 PRO A CA 1
ATOM 707 C C . PRO A 1 94 ? 6.532 15.913 -19.868 1.00 51.12 94 PRO A C 1
ATOM 709 O O . PRO A 1 94 ? 7.637 15.820 -20.393 1.00 51.12 94 PRO A O 1
ATOM 712 N N . ARG A 1 95 ? 5.512 16.602 -20.399 1.00 49.28 95 ARG A N 1
ATOM 713 C CA . ARG A 1 95 ? 5.463 17.388 -21.654 1.00 49.28 95 ARG A CA 1
ATOM 714 C C . ARG A 1 95 ? 5.503 16.601 -22.978 1.00 49.28 95 ARG A C 1
ATOM 716 O O . ARG A 1 95 ? 6.395 15.807 -23.249 1.00 49.28 95 ARG A O 1
ATOM 723 N N . CYS A 1 96 ? 4.516 16.913 -23.829 1.00 49.69 96 CYS A N 1
ATOM 724 C CA . CYS A 1 96 ? 4.396 16.604 -25.264 1.00 49.69 96 CYS A CA 1
ATOM 725 C C . CYS A 1 96 ? 4.680 15.162 -25.725 1.00 49.69 96 CYS A C 1
ATOM 727 O O . CYS A 1 96 ? 4.969 14.946 -26.901 1.00 49.69 96 CYS A O 1
ATOM 729 N N . ARG A 1 97 ? 4.559 14.159 -24.849 1.00 54.84 97 ARG A N 1
ATOM 730 C CA . ARG A 1 97 ? 4.537 12.746 -25.249 1.00 54.84 97 ARG A CA 1
ATOM 731 C C . ARG A 1 97 ? 3.196 12.120 -24.881 1.00 54.84 97 ARG A C 1
ATOM 733 O O . ARG A 1 97 ? 2.739 12.319 -23.756 1.00 54.84 97 ARG A O 1
ATOM 740 N N . PRO A 1 98 ? 2.556 11.381 -25.803 1.00 56.84 98 PRO A N 1
ATOM 741 C CA . PRO A 1 98 ? 1.285 10.738 -25.515 1.00 56.84 98 PRO A CA 1
ATOM 742 C C . PRO A 1 98 ? 1.453 9.719 -24.387 1.00 56.84 98 PRO A C 1
ATOM 744 O O . PRO A 1 98 ? 2.444 8.984 -24.334 1.00 56.84 98 PRO A O 1
ATOM 747 N N . THR A 1 99 ? 0.464 9.672 -23.495 1.00 61.53 99 THR A N 1
ATOM 748 C CA . THR A 1 99 ? 0.352 8.653 -22.451 1.00 61.53 99 THR A CA 1
ATOM 749 C C . THR A 1 99 ? 0.465 7.268 -23.082 1.00 61.53 99 THR A C 1
ATOM 751 O O . THR A 1 99 ? -0.250 6.954 -24.036 1.00 61.53 99 THR A O 1
ATOM 754 N N . ARG A 1 100 ? 1.360 6.424 -22.562 1.00 69.62 100 ARG A N 1
ATOM 755 C CA . ARG A 1 100 ? 1.629 5.102 -23.139 1.00 69.62 100 ARG A CA 1
ATOM 756 C C . ARG A 1 100 ? 1.242 3.998 -22.169 1.00 69.62 100 ARG A C 1
ATOM 758 O O . ARG A 1 100 ? 1.593 4.040 -20.993 1.00 69.62 100 ARG A O 1
ATOM 765 N N . ARG A 1 101 ? 0.573 2.964 -22.680 1.00 67.56 101 ARG A N 1
ATOM 766 C CA . ARG A 1 101 ? 0.361 1.710 -21.947 1.00 67.56 101 ARG A CA 1
ATOM 767 C C . ARG A 1 101 ? 1.656 0.899 -21.969 1.00 67.56 101 ARG A C 1
ATOM 769 O O . ARG A 1 101 ? 2.151 0.573 -23.047 1.00 67.56 101 ARG A O 1
ATOM 776 N N . LEU A 1 102 ? 2.211 0.590 -20.802 1.00 62.06 102 LEU A N 1
ATOM 777 C CA . LEU A 1 102 ? 3.413 -0.231 -20.671 1.00 62.06 102 LEU A CA 1
ATOM 778 C C . LEU A 1 102 ? 3.043 -1.709 -20.451 1.00 62.06 102 LEU A C 1
ATOM 780 O O . LEU A 1 102 ? 2.099 -2.004 -19.712 1.00 62.06 102 LEU A O 1
ATOM 784 N N . PRO A 1 103 ? 3.773 -2.655 -21.073 1.00 60.47 103 PRO A N 1
ATOM 785 C CA . PRO A 1 103 ? 3.646 -4.071 -20.750 1.00 60.47 103 PRO A CA 1
ATOM 786 C C . PRO A 1 103 ? 4.226 -4.351 -19.355 1.00 60.47 103 PRO A C 1
ATOM 788 O O . PRO A 1 103 ? 5.138 -3.660 -18.902 1.00 60.47 103 PRO A O 1
ATOM 791 N N . ARG A 1 104 ? 3.745 -5.407 -18.686 1.00 55.16 104 ARG A N 1
ATOM 792 C CA . ARG A 1 104 ? 4.101 -5.739 -17.290 1.00 55.16 104 ARG A CA 1
ATOM 793 C C . ARG A 1 104 ? 5.601 -5.804 -16.984 1.00 55.16 104 ARG A C 1
ATOM 795 O O . ARG A 1 104 ? 5.999 -5.460 -15.881 1.00 55.16 104 ARG A O 1
ATOM 802 N N . ARG A 1 105 ? 6.425 -6.248 -17.939 1.00 53.12 105 ARG A N 1
ATOM 803 C CA . ARG A 1 105 ? 7.877 -6.447 -17.758 1.00 53.12 105 ARG A CA 1
ATOM 804 C C . ARG A 1 105 ? 8.718 -5.182 -17.969 1.00 53.12 105 ARG A C 1
ATOM 806 O O . ARG A 1 105 ? 9.925 -5.236 -17.786 1.00 53.12 105 ARG A O 1
ATOM 813 N N . ALA A 1 106 ? 8.115 -4.064 -18.379 1.00 49.66 106 ALA A N 1
ATOM 814 C CA . ALA A 1 106 ? 8.855 -2.864 -18.782 1.00 49.66 106 ALA A CA 1
ATOM 815 C C . ALA A 1 106 ? 9.058 -1.834 -17.661 1.00 49.66 106 ALA A C 1
ATOM 817 O O . ALA A 1 106 ? 9.539 -0.739 -17.940 1.00 49.66 106 ALA A O 1
ATOM 818 N N . ILE A 1 107 ? 8.679 -2.142 -16.418 1.00 53.31 107 ILE A N 1
ATOM 819 C CA . ILE A 1 107 ? 8.819 -1.197 -15.307 1.00 53.31 107 ILE A CA 1
ATOM 820 C C . ILE A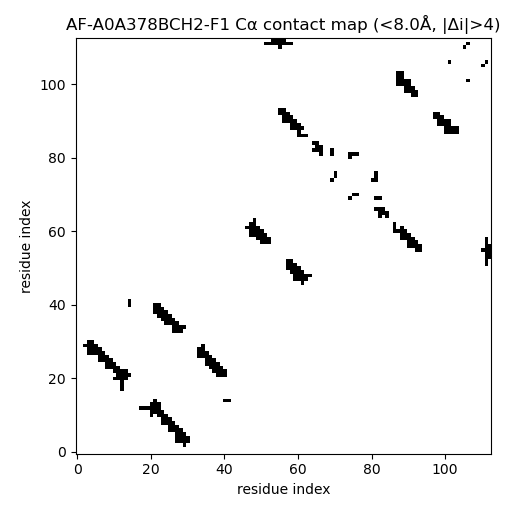 1 107 ? 10.072 -1.547 -14.522 1.00 53.31 107 ILE A C 1
ATOM 822 O O . ILE A 1 107 ? 10.062 -2.380 -13.621 1.00 53.31 107 ILE A O 1
ATOM 826 N N . SER A 1 108 ? 11.162 -0.892 -14.906 1.00 52.47 108 SER A N 1
ATOM 827 C CA . SER A 1 108 ? 12.350 -0.751 -14.075 1.00 52.47 108 SER A CA 1
ATOM 828 C C . SER A 1 108 ? 12.293 0.600 -13.361 1.00 52.47 108 SER A C 1
ATOM 830 O O . SER A 1 108 ? 11.715 1.554 -13.888 1.00 52.47 108 SER A O 1
ATOM 832 N N . ALA A 1 109 ? 12.962 0.723 -12.211 1.00 51.41 109 ALA A N 1
ATOM 833 C CA . ALA A 1 109 ? 13.245 2.025 -11.602 1.00 51.41 109 ALA A CA 1
ATOM 834 C C . ALA A 1 109 ? 13.868 3.003 -12.623 1.00 51.41 109 ALA A C 1
ATOM 836 O O . ALA A 1 109 ? 13.544 4.184 -12.623 1.00 51.41 109 ALA A O 1
ATOM 837 N N . SER A 1 110 ? 14.661 2.492 -13.574 1.00 52.38 110 SER A N 1
ATOM 838 C CA . SER A 1 110 ? 15.286 3.251 -14.672 1.00 52.38 110 SER A CA 1
ATOM 839 C C . SER A 1 110 ? 14.305 3.839 -15.697 1.00 52.38 110 SER A C 1
ATOM 841 O O . SER A 1 110 ? 14.706 4.621 -16.553 1.00 52.38 110 SER A O 1
ATOM 843 N N . THR A 1 111 ? 13.048 3.390 -15.705 1.00 56.50 111 THR A N 1
ATOM 844 C CA . THR A 1 111 ? 12.018 3.845 -16.654 1.00 56.50 111 THR A CA 1
ATOM 845 C C . THR A 1 111 ? 11.277 5.081 -16.141 1.00 56.50 111 THR A C 1
ATOM 847 O O . THR A 1 111 ? 10.671 5.798 -16.935 1.00 56.50 111 THR A O 1
ATOM 850 N N . ILE A 1 112 ? 11.304 5.309 -14.826 1.00 55.31 112 ILE A N 1
ATOM 851 C CA . ILE A 1 112 ? 10.523 6.345 -14.135 1.00 55.31 112 ILE A CA 1
ATOM 852 C C . ILE A 1 112 ? 11.444 7.409 -13.518 1.00 55.31 112 ILE A C 1
ATOM 854 O O . ILE A 1 112 ? 11.071 8.583 -13.520 1.00 55.31 112 ILE A O 1
ATOM 858 N N . CYS A 1 113 ? 12.623 6.996 -13.040 1.00 52.47 113 CYS A N 1
ATOM 859 C CA . CYS A 1 113 ? 13.712 7.849 -12.556 1.00 52.47 113 CYS A CA 1
ATOM 860 C C . CYS A 1 113 ? 14.802 8.042 -13.619 1.00 52.47 113 CYS A C 1
ATOM 862 O O . CYS A 1 113 ? 14.845 7.288 -14.619 1.00 52.47 113 CYS A O 1
#

Solvent-accessible surface area (backbone atoms only — not comparable to full-atom values): 7096 Å² total; per-residue (Å²): 135,86,76,61,81,45,75,50,75,49,75,41,63,77,60,88,90,55,90,54,74,45,33,38,44,34,42,37,36,44,98,90,52,76,47,77,50,75,52,60,83,81,53,92,85,62,66,62,63,40,76,47,78,38,92,56,18,34,42,36,32,60,64,74,81,44,49,65,62,35,48,78,70,67,54,54,87,85,42,97,71,46,74,62,67,88,80,57,32,40,34,42,46,78,74,101,51,81,71,40,78,40,62,90,88,67,76,48,73,76,69,30,82

InterPro domains:
  IPR004104 Gfo/Idh/MocA-like oxidoreductase, C-terminal [PF02894] (14-87)
  IPR051317 Gfo/Idh/MocA family oxidoreductases [PTHR43708] (4-88)

Radius of gyration: 17.45 Å; Cα contacts (8 Å, |Δi|>4): 174; chains: 1; bounding box: 38×41×42 Å

Nearest PDB structures (foldseek):
  3e82-assembly2_D  TM=9.283E-01  e=2.070E-12  Klebsiella pneumoniae subsp. pneumoniae MGH 78578
  3e82-assembly1_A  TM=9.487E-01  e=5.970E-12  Klebsiella pneumoniae subsp. pneumoniae MGH 78578
  3e82-assembly2_E  TM=9.249E-01  e=3.615E-12  Klebsiella pneumoniae subsp. pneumoniae MGH 78578
  3gfg-assembly5_J  TM=8.748E-01  e=3.515E-07  Bacillus subtilis subsp. subtilis str. 168
  3kux-assembly1_A  TM=8.887E-01  e=8.112E-07  Yersinia pestis

pLDDT: mean 84.57, std 15.21, range [49.28, 98.38]

Mean predicted aligned error: 7.58 Å

Foldseek 3Di:
DDAAPDKDKDWDDDDPPDPDTFWMWMWGHHPVDIDIDTGHPPDPPAAFPDWDADPFWIKTFRDDFCQVVCVVVVNDPPPPCHRDDPGFIWTGGPPDDDIDGDDPPPDDPVVRD

Secondary structure (DSSP, 8-state):
-PPPSEEEEEEE--STT--S--EEEEEEE-SS-EEEEEEES--TT---SEEEEETTEEEEE-S--SHHHHHHTTPPTTSTTTT----PEEEE-SSSS--EEEPGGG--HHHH-